Protein AF-A0A8S9GTJ6-F1 (afdb_monomer)

pLDDT: mean 89.58, std 10.59, range [44.88, 97.75]

Seque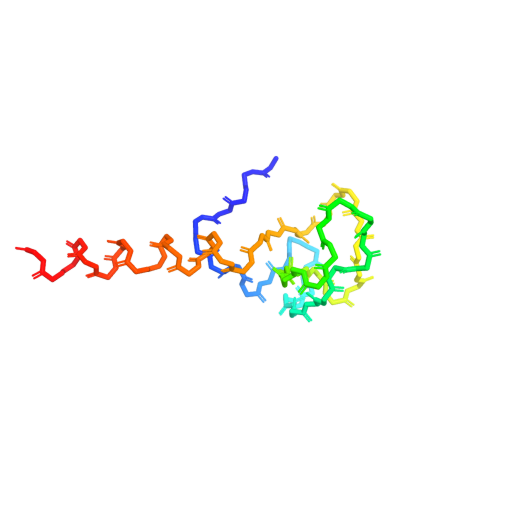nce (64 aa):
MNAERGMSKQCWCGEPSDNFTSGSATNPGRLYYCCAKGYHKRHLFKWVDECLVEEVEDIKSVMA

Solvent-accessible surface area (backbone atoms only — not comparable to full-atom values): 3876 Å² total; per-residue (Å²): 132,81,76,65,88,33,79,67,68,53,21,97,86,74,40,46,42,42,79,45,69,32,84,44,92,90,48,62,70,44,50,28,37,25,20,69,92,46,91,48,99,88,50,45,69,48,50,45,67,60,22,51,51,47,46,51,51,54,53,50,66,75,74,110

Radius of gyration: 12.79 Å; Cα contacts (8 Å, |Δi|>4): 91; chains: 1; bounding box: 31×25×30 Å

Foldseek 3Di:
DDPPAADDQAKPVGAGWDKDADCDPVRHRFIWIWGPVDDDPRIDIDGNVRRVVRVVVVVVVVVD

Organism: Brassica cretica (NCBI:txid69181)

Secondary structure (DSSP, 8-state):
----SS--SB-TTSPBEEEEE---SSSTT-EEEEETT---TTS-EEEHHHHHHHHHHHHHHHH-

Nearest PDB structures (foldseek):
  2idk-assembly1_A  TM=2.878E-01  e=7.057E+00  Rattus norvegicus

Structure (mmCIF, N/CA/C/O backbone):
data_AF-A0A8S9GTJ6-F1
#
_entry.id   AF-A0A8S9GTJ6-F1
#
loop_
_atom_site.group_PDB
_atom_site.id
_atom_site.type_symbol
_atom_site.label_atom_id
_atom_site.label_alt_id
_atom_site.label_comp_id
_atom_site.label_asym_id
_atom_site.label_entity_id
_atom_site.label_seq_id
_atom_site.pdbx_PDB_ins_code
_atom_site.Cartn_x
_atom_site.Cartn_y
_atom_site.Cartn_z
_atom_site.occupancy
_a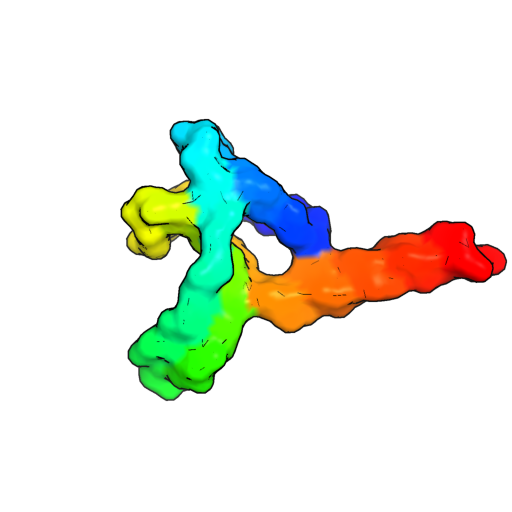tom_site.B_iso_or_equiv
_atom_site.auth_seq_id
_atom_site.auth_comp_id
_atom_site.auth_asym_id
_atom_site.auth_atom_id
_atom_site.pdbx_PDB_model_num
ATOM 1 N N . MET A 1 1 ? 7.057 10.857 9.147 1.00 46.66 1 MET A N 1
ATOM 2 C CA . MET A 1 1 ? 5.617 11.163 9.046 1.00 46.66 1 MET A CA 1
ATOM 3 C C . MET A 1 1 ? 4.912 9.831 9.064 1.00 46.66 1 MET A C 1
ATOM 5 O O . MET A 1 1 ? 5.167 9.026 8.177 1.00 46.66 1 MET A O 1
ATOM 9 N N . ASN A 1 2 ? 4.205 9.573 10.163 1.00 44.88 2 ASN A N 1
ATOM 10 C CA . ASN A 1 2 ? 3.587 8.292 10.479 1.00 44.88 2 ASN A CA 1
ATOM 11 C C . ASN A 1 2 ? 2.685 7.876 9.324 1.00 44.88 2 ASN A C 1
ATOM 13 O O . ASN A 1 2 ? 1.848 8.665 8.891 1.00 44.88 2 ASN A O 1
ATOM 17 N N . ALA A 1 3 ? 2.870 6.662 8.820 1.00 57.19 3 ALA A N 1
ATOM 18 C CA . ALA A 1 3 ? 1.824 6.054 8.028 1.00 57.19 3 ALA A CA 1
ATOM 19 C C . ALA A 1 3 ? 0.654 5.843 8.996 1.00 57.19 3 ALA A C 1
ATOM 21 O O . ALA A 1 3 ? 0.789 5.109 9.974 1.00 57.19 3 ALA A O 1
ATOM 22 N N . GLU A 1 4 ? -0.434 6.583 8.802 1.00 69.88 4 GLU A N 1
ATOM 23 C CA . GLU A 1 4 ? -1.671 6.373 9.551 1.00 69.88 4 GLU A CA 1
ATOM 24 C C . GLU A 1 4 ? -2.076 4.894 9.441 1.00 69.88 4 GLU A C 1
ATOM 26 O O . GLU A 1 4 ? -1.799 4.239 8.430 1.00 69.88 4 GLU A O 1
ATOM 31 N N . ARG A 1 5 ? -2.657 4.347 10.512 1.00 84.81 5 ARG A N 1
ATOM 32 C CA . ARG A 1 5 ? -3.165 2.970 10.550 1.00 84.81 5 ARG A CA 1
ATOM 33 C C . ARG A 1 5 ? -4.297 2.813 9.517 1.00 84.81 5 ARG A C 1
ATOM 35 O O . ARG A 1 5 ? -5.051 3.755 9.291 1.00 84.81 5 ARG A O 1
ATOM 42 N N . GLY A 1 6 ? -4.379 1.657 8.867 1.00 86.50 6 GLY A N 1
ATOM 43 C CA . GLY A 1 6 ? -5.269 1.374 7.741 1.00 86.50 6 GLY A CA 1
ATOM 44 C C . GLY A 1 6 ? -4.838 2.014 6.417 1.00 86.50 6 GLY A C 1
ATOM 45 O O . GLY A 1 6 ? -3.703 2.489 6.261 1.00 86.50 6 GLY A O 1
ATOM 46 N N . MET A 1 7 ? -5.742 1.983 5.435 1.00 8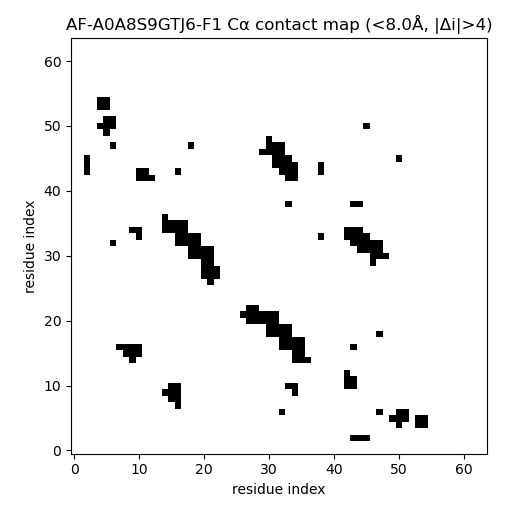7.06 7 MET A N 1
ATOM 47 C CA . MET A 1 7 ? -5.558 2.610 4.128 1.00 87.06 7 MET A CA 1
ATOM 48 C C . MET A 1 7 ? -5.839 4.116 4.182 1.00 87.06 7 MET A C 1
ATOM 50 O O . MET A 1 7 ? -6.976 4.558 4.360 1.00 87.06 7 MET A O 1
ATOM 54 N N . SER A 1 8 ? -4.816 4.925 3.903 1.00 88.06 8 SER A N 1
ATOM 55 C CA . SER A 1 8 ? -5.030 6.347 3.634 1.00 88.06 8 SER A CA 1
ATOM 56 C C . SER A 1 8 ? -5.632 6.538 2.240 1.00 88.06 8 SER A C 1
ATOM 58 O O . SER A 1 8 ? -5.086 6.054 1.250 1.00 88.06 8 SER A O 1
ATOM 60 N N . LYS A 1 9 ? -6.754 7.263 2.147 1.00 90.12 9 LYS A N 1
ATOM 61 C CA . LYS A 1 9 ? -7.433 7.560 0.870 1.00 90.12 9 LYS A CA 1
ATOM 62 C C . LYS A 1 9 ? -6.768 8.695 0.085 1.00 90.12 9 LYS A C 1
ATOM 64 O O . LYS A 1 9 ? -7.005 8.832 -1.113 1.00 90.12 9 LYS A O 1
ATOM 69 N N . GLN A 1 10 ? -5.955 9.518 0.748 1.00 92.31 10 GLN A N 1
ATOM 70 C CA . GLN A 1 10 ? -5.376 10.730 0.176 1.00 92.31 10 GLN A CA 1
ATOM 71 C C . GLN A 1 10 ? -3.963 10.963 0.718 1.00 92.31 10 GLN A C 1
ATOM 73 O O . GLN A 1 10 ? -3.711 10.888 1.916 1.00 92.31 10 GLN A O 1
ATOM 78 N N . CYS A 1 11 ? -3.022 11.293 -0.162 1.00 92.44 11 CYS A N 1
ATOM 79 C CA . CYS A 1 11 ? -1.692 11.734 0.240 1.00 92.44 11 CYS A CA 1
ATOM 80 C C . CYS A 1 11 ? -1.757 13.165 0.801 1.00 92.44 11 CYS A C 1
ATOM 82 O O . CYS A 1 11 ? -2.525 13.988 0.315 1.00 92.44 11 CYS A O 1
ATOM 84 N N . TRP A 1 12 ? -0.849 13.537 1.710 1.00 90.44 12 TRP A N 1
ATOM 85 C CA . TRP A 1 12 ? -0.751 14.912 2.244 1.00 90.44 12 TRP A CA 1
ATOM 86 C C . TRP A 1 12 ? -0.605 16.014 1.174 1.00 90.44 12 TRP A C 1
ATOM 88 O O . TRP A 1 12 ? -0.816 17.186 1.463 1.00 90.44 12 TRP A O 1
ATOM 98 N N . CYS A 1 13 ? -0.235 15.658 -0.060 1.00 92.38 13 CYS A N 1
ATOM 99 C CA . CYS A 1 13 ? -0.148 16.584 -1.188 1.00 92.38 13 CYS A CA 1
ATOM 100 C C . CYS A 1 13 ? -1.498 16.861 -1.884 1.00 92.38 13 CYS A C 1
ATOM 102 O O . CYS A 1 13 ? -1.517 17.571 -2.887 1.00 92.38 13 CYS A O 1
ATOM 104 N N . GLY A 1 14 ? -2.598 16.280 -1.392 1.00 92.94 14 GLY A N 1
ATOM 105 C CA . GLY A 1 14 ? -3.962 16.440 -1.909 1.00 92.94 14 GLY A CA 1
ATOM 106 C C . GLY A 1 14 ? -4.390 15.394 -2.944 1.00 92.94 14 GLY A C 1
ATOM 107 O O . GLY A 1 14 ? -5.581 15.250 -3.209 1.00 92.94 14 GLY A O 1
ATOM 108 N N . GLU A 1 15 ? -3.450 14.631 -3.499 1.00 94.88 15 GLU A N 1
ATOM 109 C CA . GLU A 1 15 ? -3.742 13.600 -4.502 1.00 94.88 15 GLU A CA 1
ATOM 110 C C . GLU A 1 15 ? -4.300 12.314 -3.883 1.00 94.88 15 GLU A C 1
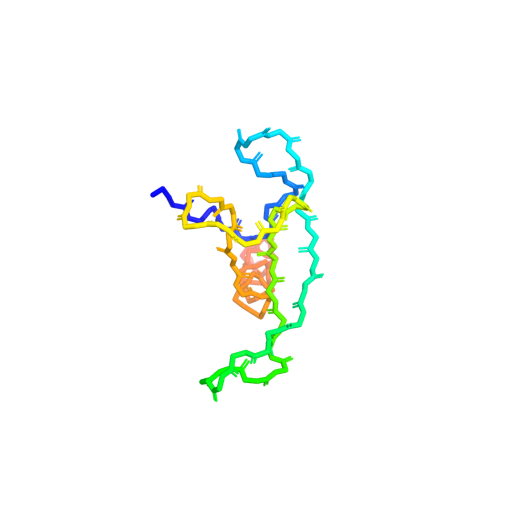ATOM 112 O O . GLU A 1 15 ? -3.928 11.974 -2.752 1.00 94.88 15 GLU A O 1
ATOM 117 N N . PRO A 1 16 ? -5.134 11.560 -4.622 1.00 94.75 16 PRO A N 1
ATOM 118 C CA . PRO A 1 16 ? -5.644 10.284 -4.149 1.00 94.75 16 PRO A CA 1
ATOM 119 C C . PRO A 1 16 ? -4.518 9.264 -3.939 1.00 94.75 16 PRO A C 1
ATOM 121 O O . PRO A 1 16 ? -3.438 9.342 -4.538 1.00 94.75 16 PRO A O 1
ATOM 124 N N . SER A 1 17 ? -4.795 8.304 -3.062 1.00 92.88 17 SER A N 1
ATOM 125 C CA . SER A 1 17 ? -4.016 7.076 -2.953 1.00 92.88 17 SER A CA 1
ATOM 126 C C . SER A 1 17 ? -4.551 6.037 -3.933 1.00 92.88 17 SER A C 1
ATOM 128 O O . SER A 1 17 ? -5.762 5.837 -4.007 1.00 92.88 17 SER 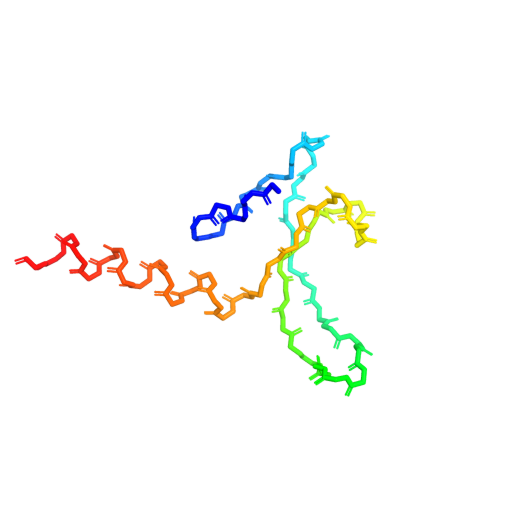A O 1
ATOM 130 N N . ASP A 1 18 ? -3.656 5.361 -4.641 1.00 92.44 18 ASP A N 1
ATOM 131 C CA . ASP A 1 18 ? -3.970 4.253 -5.540 1.00 92.44 18 ASP A CA 1
ATOM 132 C C . ASP A 1 18 ? -3.077 3.043 -5.224 1.00 92.44 18 ASP A C 1
ATOM 134 O O . ASP A 1 18 ? -2.077 3.174 -4.506 1.00 92.44 18 ASP A O 1
ATOM 138 N N . ASN A 1 19 ? -3.441 1.860 -5.716 1.00 92.62 19 ASN A N 1
ATOM 139 C CA . ASN A 1 19 ? -2.648 0.649 -5.543 1.00 92.62 19 ASN A CA 1
ATOM 140 C C . ASN A 1 19 ? -1.712 0.402 -6.737 1.00 92.62 19 ASN A C 1
ATOM 142 O O . ASN A 1 19 ? -2.013 0.682 -7.893 1.00 92.62 19 ASN A O 1
ATOM 146 N N . PHE A 1 20 ? -0.531 -0.125 -6.438 1.00 94.25 20 PHE A N 1
ATOM 147 C CA . PHE A 1 20 ? 0.505 -0.397 -7.423 1.00 94.25 20 PHE A CA 1
ATOM 148 C C . PHE A 1 20 ? 1.185 -1.727 -7.119 1.00 94.25 20 PHE A C 1
ATOM 150 O O . PHE A 1 20 ? 1.247 -2.172 -5.973 1.00 94.25 20 PHE A O 1
ATOM 157 N N . THR A 1 21 ? 1.739 -2.350 -8.157 1.00 96.19 21 THR A N 1
ATOM 158 C CA . THR A 1 21 ? 2.521 -3.585 -8.032 1.00 96.19 21 THR A CA 1
ATOM 159 C C . THR A 1 21 ? 4.009 -3.256 -7.956 1.00 96.19 21 THR A C 1
ATOM 161 O O . THR A 1 21 ? 4.549 -2.581 -8.831 1.00 96.19 21 THR A O 1
ATOM 164 N N . SER A 1 22 ? 4.695 -3.733 -6.917 1.00 96.06 22 SER A N 1
ATOM 165 C CA . SER A 1 22 ? 6.135 -3.530 -6.750 1.00 96.06 22 SER A CA 1
ATOM 166 C C . SER A 1 22 ? 6.926 -4.288 -7.817 1.00 96.06 22 SER A C 1
ATOM 168 O O . SER A 1 22 ? 6.894 -5.514 -7.889 1.00 96.06 22 SER A O 1
ATOM 170 N N . GLY A 1 23 ? 7.700 -3.544 -8.607 1.00 95.19 23 GLY A N 1
ATOM 171 C CA . GLY A 1 23 ? 8.721 -4.085 -9.508 1.00 95.19 23 GLY A CA 1
ATOM 172 C C . GLY A 1 23 ? 10.102 -4.235 -8.859 1.00 95.19 23 GLY A C 1
ATOM 173 O O . GLY A 1 23 ? 11.084 -4.449 -9.565 1.00 95.19 23 GLY A O 1
ATOM 174 N N . SER A 1 24 ? 10.219 -4.052 -7.537 1.00 94.19 24 SER A N 1
ATOM 175 C CA . SER A 1 24 ? 11.516 -4.133 -6.854 1.00 94.19 24 SER A CA 1
ATOM 176 C C . SER A 1 24 ? 12.041 -5.569 -6.804 1.00 94.19 24 SER A C 1
ATOM 178 O O . SER A 1 24 ? 11.267 -6.512 -6.670 1.00 94.19 24 SER A O 1
ATOM 180 N N . ALA A 1 25 ? 13.366 -5.738 -6.839 1.00 97.31 25 ALA A N 1
ATOM 181 C CA . ALA A 1 25 ? 13.993 -7.057 -6.724 1.00 97.31 25 ALA A CA 1
ATOM 182 C C . ALA A 1 25 ? 13.739 -7.722 -5.358 1.00 97.31 25 ALA A C 1
ATOM 184 O O . ALA A 1 25 ? 13.693 -8.943 -5.264 1.00 97.31 25 ALA A O 1
ATOM 185 N N . THR A 1 26 ? 13.578 -6.923 -4.299 1.00 96.88 26 THR A N 1
ATOM 186 C CA . THR A 1 26 ? 13.391 -7.418 -2.926 1.00 96.88 26 THR A CA 1
ATOM 187 C C . THR A 1 26 ? 11.945 -7.804 -2.627 1.00 96.88 26 THR A C 1
ATOM 189 O O . THR A 1 26 ? 11.714 -8.722 -1.852 1.00 96.88 26 THR A O 1
ATOM 192 N N . ASN A 1 27 ? 10.971 -7.112 -3.224 1.00 96.50 27 ASN A N 1
ATOM 193 C CA . ASN A 1 27 ? 9.545 -7.369 -3.008 1.00 96.50 27 ASN A CA 1
ATOM 194 C C . ASN A 1 27 ? 8.799 -7.458 -4.351 1.00 96.50 27 ASN A C 1
ATOM 196 O O . ASN A 1 27 ? 7.892 -6.653 -4.589 1.00 96.50 27 ASN A O 1
ATOM 200 N N . PRO A 1 28 ? 9.190 -8.354 -5.271 1.00 97.56 28 PRO A N 1
ATOM 201 C CA . PRO A 1 28 ? 8.576 -8.417 -6.591 1.00 97.56 28 PRO A CA 1
ATOM 202 C C . PRO A 1 28 ? 7.111 -8.851 -6.476 1.00 97.56 28 PRO A C 1
ATOM 204 O O . PRO A 1 28 ? 6.783 -9.792 -5.757 1.00 97.56 28 PRO A O 1
ATOM 207 N N . GLY A 1 29 ? 6.215 -8.149 -7.167 1.00 97.75 29 GLY A N 1
ATOM 208 C CA . GLY A 1 29 ? 4.784 -8.461 -7.203 1.00 97.75 29 GLY A CA 1
ATOM 209 C C . GLY A 1 29 ? 3.978 -8.015 -5.977 1.00 97.75 29 GLY A C 1
ATOM 210 O O . GLY A 1 29 ? 2.752 -8.054 -6.027 1.00 97.75 29 GLY A O 1
ATOM 211 N N . ARG A 1 30 ? 4.617 -7.560 -4.888 1.00 97.56 30 ARG A N 1
ATOM 212 C CA . ARG A 1 30 ? 3.894 -7.111 -3.684 1.00 97.56 30 ARG A CA 1
ATOM 213 C C . ARG A 1 30 ? 3.131 -5.812 -3.958 1.00 97.56 30 ARG A C 1
ATOM 215 O O . ARG A 1 30 ? 3.674 -4.889 -4.565 1.00 97.56 30 ARG A O 1
ATOM 222 N N . LEU A 1 31 ? 1.885 -5.731 -3.497 1.00 96.50 31 LEU A N 1
ATOM 223 C CA . LEU A 1 31 ? 1.031 -4.559 -3.694 1.00 96.50 31 LEU A CA 1
ATOM 224 C C . LEU A 1 31 ? 1.280 -3.489 -2.632 1.00 96.50 31 LEU A C 1
ATOM 226 O O . LEU A 1 31 ? 1.340 -3.798 -1.442 1.00 96.50 31 LEU A O 1
ATOM 230 N N . TYR A 1 32 ? 1.340 -2.228 -3.045 1.00 94.81 32 TYR A N 1
ATOM 231 C CA . TYR A 1 32 ? 1.453 -1.080 -2.146 1.00 94.81 32 TYR A CA 1
ATOM 232 C C . TYR A 1 32 ? 0.475 0.033 -2.528 1.00 94.81 32 TYR A C 1
ATOM 234 O O . TYR A 1 32 ? 0.184 0.237 -3.705 1.00 94.81 32 TYR A O 1
ATOM 242 N N . TYR A 1 33 ? -0.002 0.770 -1.528 1.00 93.56 33 TYR A N 1
ATOM 243 C CA . TYR A 1 33 ? -0.689 2.043 -1.702 1.00 93.56 33 TYR A CA 1
ATOM 244 C C . TYR A 1 33 ? 0.327 3.167 -1.886 1.00 93.56 33 TYR A C 1
ATOM 246 O O . TYR A 1 33 ? 1.319 3.250 -1.151 1.00 93.56 33 TYR A O 1
ATOM 254 N N . CYS A 1 34 ? 0.084 4.047 -2.853 1.00 93.06 34 CYS A N 1
ATOM 255 C CA . CYS A 1 34 ? 0.918 5.212 -3.104 1.00 93.06 34 CYS A CA 1
ATOM 256 C C . CYS A 1 34 ? 0.105 6.394 -3.624 1.00 93.06 34 CYS A C 1
ATOM 258 O O . CYS A 1 34 ? -0.975 6.242 -4.181 1.00 93.06 34 CYS A O 1
ATOM 260 N N . CYS A 1 35 ? 0.666 7.588 -3.468 1.00 94.50 35 CYS A N 1
ATOM 261 C CA . CYS A 1 35 ? 0.164 8.793 -4.115 1.00 94.50 35 CYS A CA 1
ATOM 262 C C . CYS A 1 35 ? 0.025 8.586 -5.635 1.00 94.50 35 CYS A C 1
ATOM 264 O O . CYS A 1 35 ? 0.958 8.099 -6.271 1.00 94.50 35 CYS A O 1
ATOM 266 N N . ALA A 1 36 ? -1.078 9.042 -6.234 1.00 92.44 36 ALA A N 1
ATOM 267 C CA . ALA A 1 36 ? -1.314 8.948 -7.679 1.00 92.44 36 ALA A CA 1
ATOM 268 C C . ALA A 1 36 ? -0.270 9.694 -8.539 1.00 92.44 36 ALA A C 1
ATOM 270 O O . ALA A 1 36 ? -0.060 9.354 -9.699 1.00 92.44 36 ALA A O 1
ATOM 271 N N . LYS A 1 37 ? 0.459 10.663 -7.962 1.00 90.06 37 LYS A N 1
ATOM 272 C CA . LYS A 1 37 ? 1.650 11.275 -8.597 1.00 90.06 37 LYS A CA 1
ATOM 273 C C . LYS A 1 37 ? 2.862 10.335 -8.688 1.00 90.06 37 LYS A C 1
ATOM 275 O O . LYS A 1 37 ? 3.878 10.713 -9.261 1.00 90.06 37 LYS A O 1
ATOM 280 N N . GLY A 1 38 ? 2.766 9.132 -8.132 1.00 83.69 38 GLY A N 1
ATOM 281 C CA . GLY A 1 38 ? 3.812 8.121 -8.124 1.00 83.69 38 GLY A CA 1
ATOM 282 C C . GLY A 1 38 ? 4.663 8.115 -6.855 1.00 83.69 38 GLY A C 1
ATOM 283 O O . GLY A 1 38 ? 4.478 8.899 -5.917 1.00 83.69 38 GLY A O 1
ATOM 284 N N . TYR A 1 39 ? 5.622 7.187 -6.838 1.00 79.62 39 TYR A N 1
ATOM 285 C CA . TYR A 1 39 ? 6.510 6.973 -5.703 1.00 79.62 39 TYR A CA 1
ATOM 286 C C . TYR A 1 39 ? 7.560 8.080 -5.579 1.00 79.62 39 TYR A C 1
ATOM 288 O O . TYR A 1 39 ? 8.441 8.255 -6.424 1.00 79.62 39 TYR A O 1
ATOM 296 N N . HIS A 1 40 ? 7.525 8.768 -4.444 1.00 80.00 40 HIS A N 1
ATOM 297 C CA . HIS A 1 40 ? 8.519 9.748 -4.035 1.00 80.00 40 HIS A CA 1
ATOM 298 C C . HIS A 1 40 ? 8.748 9.616 -2.531 1.00 80.00 40 HIS A C 1
ATOM 300 O O . HIS A 1 40 ? 7.792 9.463 -1.781 1.00 80.00 40 HIS A O 1
ATOM 306 N N . LYS A 1 41 ? 9.997 9.748 -2.061 1.00 77.81 41 LYS A N 1
ATOM 307 C CA . LYS A 1 41 ? 10.376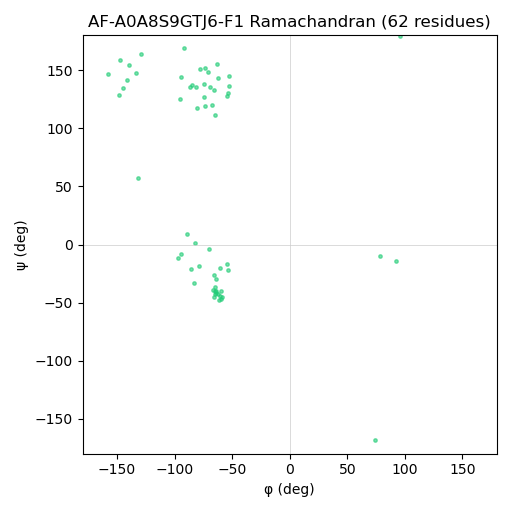 9.538 -0.642 1.00 77.81 41 LYS A CA 1
ATOM 308 C C . LYS A 1 41 ? 9.560 10.343 0.378 1.00 77.81 41 LYS A C 1
ATOM 310 O O . LYS A 1 41 ? 9.550 10.000 1.552 1.00 77.81 41 LYS A O 1
ATOM 315 N N . ARG A 1 42 ? 8.944 11.446 -0.053 1.00 85.62 42 ARG A N 1
ATOM 316 C CA . ARG A 1 42 ? 8.109 12.298 0.798 1.00 85.62 42 ARG A CA 1
ATOM 317 C C . ARG A 1 42 ? 6.620 12.002 0.681 1.00 85.62 42 ARG A C 1
ATOM 319 O O . ARG A 1 42 ? 5.883 12.531 1.490 1.00 85.62 42 ARG A O 1
ATOM 326 N N . HIS A 1 43 ? 6.173 11.217 -0.291 1.00 90.88 43 HIS A N 1
ATOM 327 C CA . HIS A 1 43 ? 4.761 10.918 -0.521 1.00 90.88 43 HIS A CA 1
ATOM 328 C C . HIS A 1 43 ? 4.317 9.655 0.218 1.00 90.88 43 HIS A C 1
ATOM 330 O O . HIS A 1 43 ? 5.134 8.908 0.755 1.00 90.88 43 HIS A O 1
ATOM 336 N N . LEU A 1 44 ? 3.000 9.449 0.246 1.00 91.56 44 LEU A N 1
ATOM 337 C CA . LEU A 1 44 ? 2.371 8.264 0.811 1.00 91.56 44 LEU A CA 1
ATOM 338 C C . LEU A 1 44 ? 2.957 6.988 0.190 1.00 91.56 44 LEU A C 1
ATOM 340 O O . LEU A 1 44 ? 3.025 6.860 -1.034 1.00 91.56 44 LEU A O 1
ATOM 344 N N . PHE A 1 45 ? 3.342 6.054 1.053 1.00 92.69 45 PHE A N 1
ATOM 345 C CA . PHE A 1 45 ? 3.714 4.690 0.707 1.00 92.69 45 PHE A CA 1
ATOM 346 C C . PHE A 1 45 ? 3.335 3.779 1.873 1.00 92.69 45 PHE A C 1
ATOM 348 O O . PHE A 1 45 ? 3.721 4.062 3.009 1.00 92.69 45 PHE A O 1
ATOM 355 N N . LYS A 1 46 ? 2.610 2.693 1.598 1.00 92.50 46 LYS A N 1
ATOM 356 C CA . LYS A 1 46 ? 2.327 1.644 2.584 1.00 92.50 46 LYS A CA 1
ATOM 357 C C . LYS A 1 46 ? 1.981 0.331 1.896 1.00 92.50 46 LYS A C 1
ATOM 359 O O . LYS A 1 46 ? 1.379 0.345 0.825 1.00 92.50 46 LYS A O 1
ATOM 364 N N . TRP A 1 47 ? 2.342 -0.797 2.492 1.00 95.12 47 TRP A N 1
ATOM 365 C CA . TRP A 1 47 ? 2.009 -2.104 1.938 1.00 95.12 47 TRP A CA 1
ATOM 366 C C . TRP A 1 47 ? 0.527 -2.438 2.131 1.00 95.12 47 TRP A C 1
ATOM 368 O O . TRP A 1 47 ? -0.041 -2.178 3.191 1.00 95.12 47 TRP A O 1
ATOM 378 N N . VAL A 1 48 ? -0.107 -3.006 1.099 1.00 95.38 48 VAL A N 1
ATOM 379 C CA . VAL A 1 48 ? -1.550 -3.306 1.124 1.00 95.38 48 VAL A CA 1
ATOM 380 C C . VAL A 1 48 ? -1.879 -4.344 2.194 1.00 95.38 48 VAL A C 1
ATOM 382 O O . VAL A 1 48 ? -2.859 -4.189 2.915 1.00 95.38 48 VAL A O 1
ATOM 385 N N . ASP A 1 49 ? -1.051 -5.378 2.322 1.00 95.38 49 ASP A N 1
ATOM 386 C CA . ASP A 1 49 ? -1.230 -6.447 3.303 1.00 95.38 49 ASP A CA 1
ATOM 387 C C . ASP A 1 49 ? -1.114 -5.943 4.747 1.00 95.38 49 ASP A C 1
ATOM 389 O O . ASP A 1 49 ? -1.899 -6.357 5.596 1.00 95.38 49 ASP A O 1
ATOM 393 N N . GLU A 1 50 ? -0.221 -4.988 5.013 1.00 94.94 50 GLU A N 1
ATOM 394 C CA . GLU A 1 50 ? -0.110 -4.350 6.331 1.00 94.94 50 GLU A CA 1
ATOM 395 C C . GLU A 1 50 ? -1.367 -3.531 6.660 1.00 94.94 50 GLU A C 1
ATOM 397 O O . GLU A 1 50 ? -1.919 -3.681 7.748 1.00 94.94 50 GLU A O 1
ATOM 402 N N . CYS A 1 51 ? -1.884 -2.737 5.711 1.00 93.62 51 CYS A N 1
ATOM 403 C CA . CYS A 1 51 ? -3.144 -2.006 5.905 1.00 93.62 51 CYS A CA 1
ATOM 404 C C . CYS A 1 51 ? -4.322 -2.937 6.208 1.00 93.62 51 CYS A C 1
ATOM 406 O O . CYS A 1 51 ? -5.113 -2.652 7.102 1.00 93.62 51 CYS A O 1
ATOM 408 N N . LEU A 1 52 ? -4.447 -4.038 5.460 1.00 93.31 52 LEU A N 1
ATOM 409 C CA . LEU A 1 52 ? -5.557 -4.977 5.618 1.00 93.31 52 LEU A CA 1
ATOM 410 C C . LEU A 1 52 ? -5.530 -5.663 6.987 1.00 93.31 52 LEU A C 1
ATOM 412 O O . LEU A 1 52 ? -6.581 -5.847 7.596 1.00 93.31 52 LEU A O 1
ATOM 416 N N . VAL A 1 53 ? -4.344 -6.036 7.482 1.00 95.06 53 VAL A N 1
ATOM 417 C CA . VAL A 1 53 ? -4.199 -6.624 8.823 1.00 95.06 53 VAL A CA 1
ATOM 418 C C . VAL A 1 53 ? -4.664 -5.641 9.892 1.00 95.06 53 VAL A C 1
ATOM 420 O O . VAL A 1 53 ? -5.461 -6.016 10.749 1.00 95.06 53 VAL A O 1
ATOM 423 N N . GLU A 1 54 ? -4.223 -4.387 9.810 1.00 94.56 54 GLU A N 1
ATOM 424 C CA . GLU A 1 54 ? -4.617 -3.346 10.759 1.00 94.56 54 GLU A CA 1
ATOM 425 C C . GLU A 1 54 ? -6.133 -3.098 10.750 1.00 94.56 54 GLU A C 1
ATOM 427 O O . GLU A 1 54 ? -6.752 -3.050 11.810 1.00 94.56 54 GLU A O 1
ATOM 432 N N . GLU A 1 55 ? -6.749 -3.011 9.568 1.00 92.81 55 GLU A N 1
ATOM 433 C CA . GLU A 1 55 ? -8.200 -2.827 9.433 1.00 92.81 55 GLU A CA 1
ATOM 434 C C . GLU A 1 55 ? -8.982 -4.022 10.000 1.00 92.81 55 GLU A C 1
ATOM 436 O O . GLU A 1 55 ? -9.995 -3.843 10.675 1.00 92.81 55 GLU A O 1
ATOM 441 N N . VAL A 1 56 ? -8.507 -5.252 9.780 1.00 94.31 56 VAL A N 1
ATOM 442 C CA . VAL A 1 56 ? -9.121 -6.462 10.351 1.00 94.31 56 VAL A CA 1
ATOM 443 C C . VAL A 1 56 ? -8.987 -6.498 11.875 1.00 94.31 56 VAL A C 1
ATOM 445 O O . VAL A 1 56 ? -9.922 -6.922 12.556 1.00 94.31 56 VAL A O 1
ATOM 448 N N . GLU A 1 57 ? -7.849 -6.083 12.426 1.00 94.88 57 GLU A N 1
ATOM 449 C CA . GLU A 1 57 ? -7.657 -5.947 13.875 1.00 94.88 57 GLU A CA 1
ATOM 450 C C . GLU A 1 57 ? -8.609 -4.909 14.476 1.00 94.88 57 GLU A C 1
ATOM 452 O O . GLU A 1 57 ? -9.225 -5.176 15.509 1.00 94.88 57 GLU A O 1
ATOM 457 N N . ASP A 1 58 ? -8.791 -3.774 13.804 1.00 91.50 58 ASP A N 1
ATOM 458 C CA . ASP A 1 58 ? -9.706 -2.722 14.246 1.00 91.50 58 ASP A CA 1
ATOM 459 C C . ASP A 1 58 ? -11.161 -3.220 14.213 1.00 91.50 58 ASP A C 1
ATOM 461 O O . ASP A 1 58 ? -11.900 -3.050 15.184 1.00 91.50 58 ASP A O 1
ATOM 465 N N . ILE A 1 59 ? -11.554 -3.940 13.154 1.00 92.62 59 ILE A N 1
ATOM 466 C CA . ILE A 1 59 ? -12.869 -4.594 13.05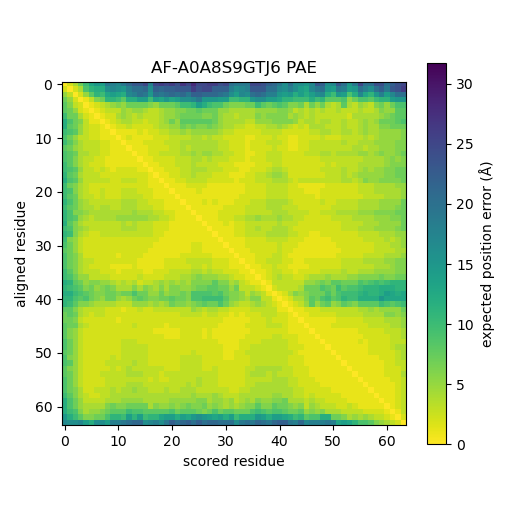8 1.00 92.62 59 ILE A CA 1
ATOM 467 C C . ILE A 1 59 ? -13.062 -5.597 14.202 1.00 92.62 59 ILE A C 1
ATOM 469 O O . ILE A 1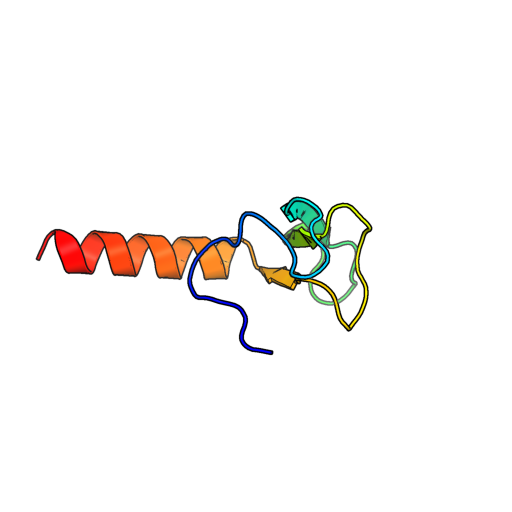 59 ? -14.101 -5.587 14.862 1.00 92.62 59 ILE A O 1
ATOM 473 N N . LYS A 1 60 ? -12.065 -6.446 14.479 1.00 94.81 60 LYS A N 1
ATOM 474 C CA . LYS A 1 60 ? -12.119 -7.399 15.600 1.00 94.81 60 LYS A CA 1
ATOM 475 C C . LYS A 1 60 ? -12.280 -6.692 16.942 1.00 94.81 60 LYS A C 1
ATOM 477 O O . LYS A 1 60 ? -13.051 -7.171 17.765 1.00 94.81 60 LYS A O 1
ATOM 482 N N . SER A 1 61 ? -11.601 -5.564 17.148 1.00 93.19 61 SER A N 1
ATOM 483 C CA . SER A 1 61 ? -11.695 -4.793 18.391 1.00 93.19 61 SER A CA 1
ATOM 484 C C . SER A 1 61 ? -13.078 -4.181 18.623 1.00 93.19 61 SER A C 1
ATOM 486 O O . SER A 1 61 ? -13.419 -3.918 19.771 1.00 93.19 61 SER A O 1
ATOM 488 N N . VAL A 1 62 ? -13.853 -3.924 17.567 1.00 92.38 62 VAL A N 1
ATOM 489 C CA . VAL A 1 62 ? -15.221 -3.382 17.676 1.00 92.38 62 VAL A CA 1
ATOM 490 C C . VAL A 1 62 ? -16.261 -4.492 17.882 1.00 92.38 62 VAL A C 1
ATOM 492 O O . VAL A 1 62 ? -17.359 -4.225 18.361 1.00 92.38 62 VAL A O 1
ATOM 495 N N . MET A 1 63 ? -15.932 -5.736 17.520 1.00 86.38 63 MET A N 1
ATOM 496 C CA . MET A 1 63 ? -16.826 -6.896 17.646 1.00 86.38 63 MET A CA 1
ATOM 497 C C . MET A 1 63 ? -16.631 -7.705 18.938 1.00 86.38 63 MET A C 1
ATOM 499 O O . MET A 1 63 ? -17.399 -8.640 19.171 1.00 86.38 63 MET A O 1
ATOM 503 N N . ALA A 1 64 ? -15.597 -7.399 19.7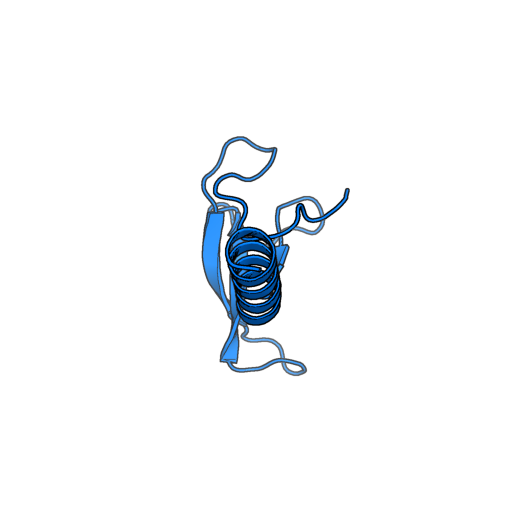23 1.00 70.94 64 ALA A N 1
ATOM 504 C CA . ALA A 1 64 ? -15.293 -8.038 21.004 1.00 70.94 64 ALA A CA 1
ATOM 505 C C . ALA A 1 64 ? -16.024 -7.347 22.163 1.00 70.94 64 ALA A C 1
ATOM 507 O O . ALA A 1 64 ? -16.458 -8.078 23.081 1.00 70.94 64 ALA A O 1
#

InterPro domains:
  IPR010666 Zinc finger, GRF-type [PS51999] (11-51)

Mean predicted aligned error: 4.46 Å